Protein AF-A0A7X7CDC8-F1 (afdb_monomer_lite)

Structure (mmCIF, N/CA/C/O backbone):
data_AF-A0A7X7CDC8-F1
#
_entry.id   AF-A0A7X7CDC8-F1
#
loop_
_atom_site.group_PDB
_atom_site.id
_atom_site.type_symbol
_atom_site.label_atom_id
_atom_site.label_alt_id
_atom_site.label_comp_id
_atom_site.label_asym_id
_atom_site.label_entity_id
_atom_site.label_seq_id
_atom_site.pdbx_PDB_ins_code
_atom_site.Cartn_x
_atom_site.Cartn_y
_atom_site.Cartn_z
_atom_site.occupancy
_atom_site.B_iso_or_equiv
_atom_site.auth_seq_id
_atom_site.auth_comp_id
_atom_site.auth_asym_id
_atom_site.auth_atom_id
_atom_site.pdbx_PDB_model_num
ATOM 1 N N . MET A 1 1 ? -14.178 11.212 4.604 1.00 68.94 1 MET A N 1
ATOM 2 C CA . MET A 1 1 ? -12.893 10.555 4.307 1.00 68.94 1 MET A CA 1
ATOM 3 C C . MET A 1 1 ? -13.185 9.363 3.418 1.00 68.94 1 MET A C 1
ATOM 5 O O . MET A 1 1 ? -13.906 8.480 3.881 1.00 68.94 1 MET A O 1
ATOM 9 N N . PRO A 1 2 ? -12.776 9.390 2.142 1.00 93.56 2 PRO A N 1
ATOM 10 C CA . PRO A 1 2 ? -12.915 8.236 1.264 1.00 93.56 2 PRO A CA 1
ATOM 11 C C . PRO A 1 2 ? -12.090 7.050 1.779 1.00 93.56 2 PRO A C 1
ATOM 13 O O . PRO 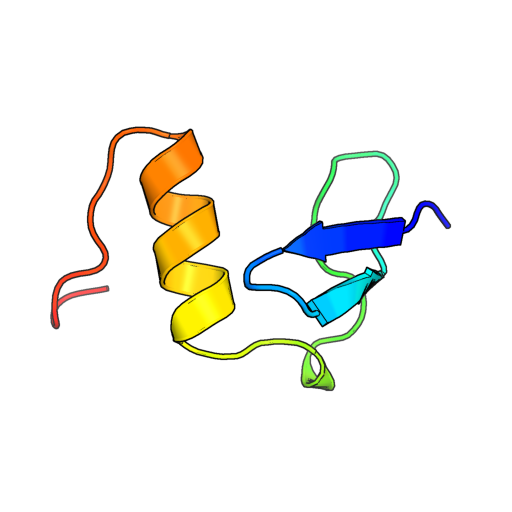A 1 2 ? -11.095 7.217 2.488 1.00 93.56 2 PRO A O 1
ATOM 16 N N . THR A 1 3 ? -12.519 5.847 1.417 1.00 95.38 3 THR A N 1
ATOM 17 C CA . THR A 1 3 ? -11.746 4.620 1.606 1.00 95.38 3 THR A CA 1
ATOM 18 C C . THR A 1 3 ? -11.477 3.970 0.257 1.00 95.38 3 THR A C 1
ATOM 20 O O . THR A 1 3 ? -12.251 4.140 -0.687 1.00 95.38 3 THR A O 1
ATOM 23 N N . ALA A 1 4 ? -10.381 3.222 0.168 1.00 94.69 4 ALA A N 1
ATOM 24 C CA . ALA A 1 4 ? -10.044 2.412 -0.997 1.00 94.69 4 ALA A CA 1
ATOM 25 C C . ALA A 1 4 ? -9.629 1.008 -0.562 1.00 94.69 4 ALA A C 1
ATOM 27 O O . ALA A 1 4 ? -9.173 0.812 0.564 1.00 94.69 4 ALA A O 1
ATOM 28 N N . THR A 1 5 ? -9.777 0.036 -1.459 1.00 96.44 5 THR A N 1
ATOM 29 C CA . THR A 1 5 ? -9.213 -1.302 -1.275 1.00 96.44 5 THR A CA 1
ATOM 30 C C . THR A 1 5 ? -7.889 -1.385 -2.022 1.00 96.44 5 THR A C 1
ATOM 32 O O . THR A 1 5 ? -7.871 -1.264 -3.245 1.00 96.44 5 THR A O 1
ATOM 35 N N . ILE A 1 6 ? -6.795 -1.587 -1.291 1.00 96.00 6 ILE A N 1
ATOM 36 C CA . ILE A 1 6 ? 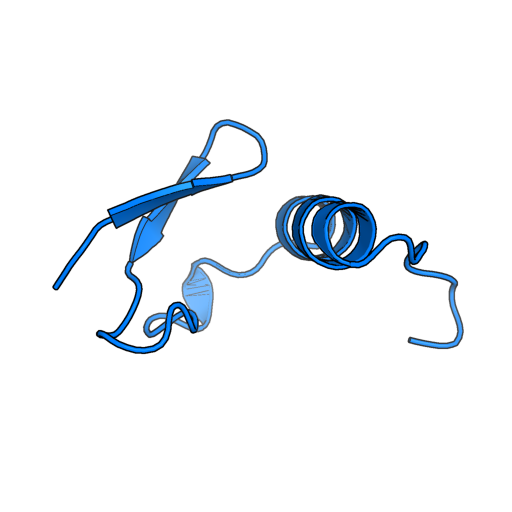-5.431 -1.709 -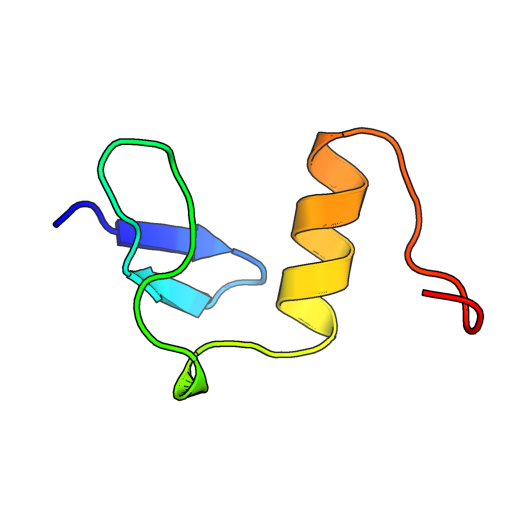1.823 1.00 96.00 6 ILE A CA 1
ATOM 37 C C . ILE A 1 6 ? -4.804 -2.945 -1.184 1.00 96.00 6 ILE A C 1
ATOM 39 O O . ILE A 1 6 ? -4.945 -3.141 0.023 1.00 96.00 6 ILE A O 1
ATOM 43 N N . ALA A 1 7 ? -4.191 -3.819 -1.987 1.00 95.38 7 ALA A N 1
ATOM 44 C CA . ALA A 1 7 ? -3.658 -5.106 -1.522 1.00 95.38 7 ALA A CA 1
ATOM 45 C C . ALA A 1 7 ? -4.684 -5.933 -0.700 1.00 95.38 7 ALA A C 1
ATOM 47 O O . ALA A 1 7 ? -4.355 -6.562 0.302 1.00 95.38 7 ALA A O 1
ATOM 48 N N . GLY A 1 8 ? -5.971 -5.877 -1.075 1.00 95.31 8 GLY A N 1
ATOM 49 C CA . GLY A 1 8 ? -7.066 -6.555 -0.360 1.00 95.31 8 GLY A CA 1
ATOM 50 C C . GLY A 1 8 ? -7.458 -5.940 0.993 1.00 95.31 8 GLY A C 1
ATOM 51 O O . GLY A 1 8 ? -8.392 -6.428 1.630 1.00 95.31 8 GLY A O 1
ATOM 52 N N . THR A 1 9 ? -6.807 -4.854 1.415 1.00 95.88 9 THR A N 1
ATOM 53 C CA . THR A 1 9 ? -7.060 -4.152 2.680 1.00 95.88 9 THR A CA 1
ATOM 54 C C . THR A 1 9 ? -7.808 -2.847 2.431 1.00 95.88 9 THR A C 1
ATOM 56 O O . THR A 1 9 ? -7.546 -2.140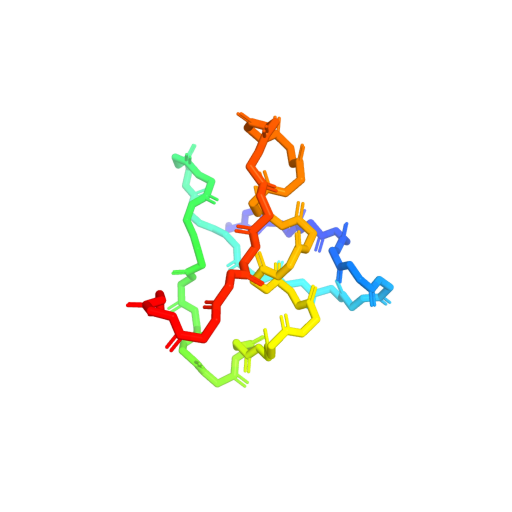 1.461 1.00 95.88 9 THR A O 1
ATOM 59 N N . THR A 1 10 ? -8.765 -2.512 3.301 1.00 97.12 10 THR A N 1
ATOM 60 C CA . THR A 1 10 ? -9.447 -1.210 3.245 1.00 97.12 10 THR A CA 1
ATOM 61 C C . THR A 1 10 ? -8.622 -0.162 3.981 1.00 97.12 10 THR A C 1
ATOM 63 O O . THR A 1 10 ? -8.348 -0.334 5.167 1.00 97.12 10 THR A O 1
ATOM 66 N N . VAL A 1 11 ? -8.271 0.925 3.294 1.00 96.88 11 VAL A N 1
ATOM 67 C CA . VAL A 1 11 ? -7.457 2.025 3.831 1.00 96.88 11 VAL A CA 1
ATOM 68 C C . VAL A 1 11 ? -8.187 3.364 3.767 1.00 96.88 11 VAL A C 1
ATOM 70 O O . VAL A 1 11 ? -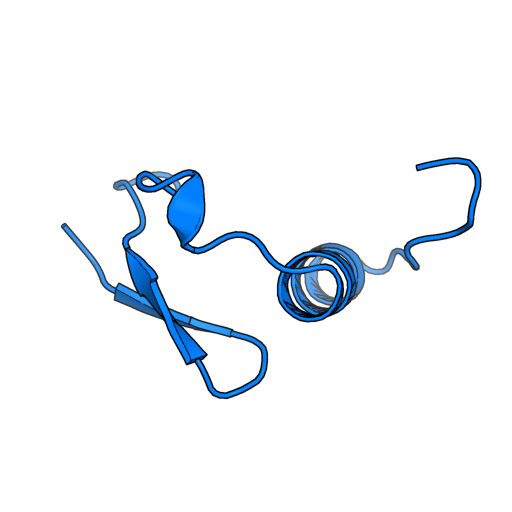9.076 3.560 2.932 1.00 96.88 11 VAL A O 1
ATOM 73 N N . ASN A 1 12 ? -7.815 4.288 4.649 1.00 97.62 12 ASN A N 1
ATOM 74 C CA . ASN A 1 12 ? -8.344 5.644 4.723 1.00 97.62 12 ASN A CA 1
ATOM 75 C C . ASN A 1 12 ? -7.492 6.595 3.887 1.00 97.62 12 ASN A C 1
ATOM 77 O O . ASN A 1 12 ? -6.277 6.678 4.076 1.00 97.62 12 ASN A O 1
ATOM 81 N N . LEU A 1 13 ? -8.151 7.331 2.992 1.00 95.38 13 LEU A N 1
ATOM 82 C CA . LEU A 1 13 ? -7.507 8.310 2.128 1.00 95.38 13 LEU A CA 1
ATOM 83 C C . LEU A 1 13 ? -8.040 9.720 2.397 1.00 95.38 13 LEU A C 1
ATOM 85 O O . LEU A 1 13 ? -9.183 9.908 2.834 1.00 95.38 13 LEU A O 1
ATOM 89 N N . ASN A 1 14 ? -7.216 10.720 2.097 1.00 94.31 14 ASN A N 1
ATOM 90 C CA . ASN A 1 14 ? -7.664 12.101 1.970 1.00 94.31 14 ASN A CA 1
ATOM 91 C C . ASN A 1 14 ? -8.304 12.338 0.584 1.00 94.31 14 ASN A C 1
ATOM 93 O O . ASN A 1 14 ? -8.446 11.421 -0.225 1.00 94.31 14 ASN A O 1
ATOM 97 N N . GLU A 1 15 ? -8.716 13.574 0.305 1.00 94.75 15 GLU A N 1
ATOM 98 C CA . GLU A 1 15 ? -9.349 13.943 -0.974 1.00 94.75 15 GLU A CA 1
ATOM 99 C C . GLU A 1 15 ? -8.387 13.892 -2.174 1.00 94.75 15 GLU A C 1
ATOM 101 O O . GLU A 1 15 ? -8.832 13.811 -3.315 1.00 94.75 15 GLU A O 1
ATOM 106 N N . GLU A 1 16 ? -7.079 13.896 -1.918 1.00 91.06 16 GLU A N 1
ATOM 107 C CA . GLU A 1 16 ? -6.022 13.800 -2.928 1.00 91.06 16 GLU A CA 1
ATOM 108 C C . GLU A 1 16 ? -5.580 12.346 -3.182 1.00 91.06 16 GLU A C 1
ATOM 110 O O . GLU A 1 16 ? -4.811 12.090 -4.106 1.00 91.06 16 GLU A O 1
ATOM 115 N N . GLY A 1 17 ? -6.071 11.386 -2.389 1.00 89.38 17 GLY A N 1
ATOM 116 C CA . GLY A 1 17 ? -5.741 9.965 -2.513 1.00 89.38 17 GLY A CA 1
ATOM 117 C C . GLY A 1 17 ? -4.536 9.493 -1.691 1.00 89.38 17 GLY A C 1
ATOM 118 O O . GLY A 1 17 ? -4.072 8.376 -1.905 1.00 89.38 17 GLY A O 1
ATOM 119 N N . PHE A 1 18 ? -4.037 10.290 -0.742 1.00 92.88 18 PHE A N 1
ATOM 120 C CA . PHE A 1 18 ? -2.962 9.883 0.173 1.00 92.88 18 PHE A CA 1
ATOM 121 C C . PHE A 1 18 ? -3.509 9.203 1.427 1.00 92.88 18 PHE A C 1
ATOM 123 O O . PHE A 1 18 ? -4.550 9.606 1.948 1.00 92.88 18 PHE A O 1
ATOM 130 N N . LEU A 1 19 ? -2.770 8.217 1.945 1.00 95.50 19 LEU A N 1
ATOM 131 C CA . LEU A 1 19 ? -3.062 7.584 3.233 1.00 95.50 19 LEU A CA 1
ATOM 132 C C . LEU A 1 19 ? -3.071 8.616 4.361 1.00 95.50 19 LEU A C 1
ATOM 134 O O . LEU A 1 19 ? -2.136 9.404 4.499 1.00 95.50 19 LEU A O 1
ATOM 138 N N . THR A 1 20 ? -4.113 8.582 5.190 1.00 96.12 20 THR A N 1
ATOM 139 C CA . THR A 1 20 ? -4.230 9.473 6.357 1.00 96.12 20 THR A CA 1
ATOM 140 C C . THR A 1 20 ? -3.815 8.809 7.662 1.00 96.12 20 THR A C 1
ATOM 142 O O . THR A 1 20 ? -3.494 9.510 8.616 1.00 96.12 20 THR A O 1
ATOM 145 N N . GLU A 1 21 ? -3.805 7.475 7.709 1.00 96.12 21 GLU A N 1
ATOM 146 C CA . GLU A 1 21 ? -3.461 6.690 8.896 1.00 96.12 21 GLU A CA 1
ATOM 147 C C . GLU A 1 21 ? -2.139 5.938 8.668 1.00 96.12 21 GLU A C 1
ATOM 149 O O . GLU A 1 21 ? -2.119 4.933 7.954 1.00 96.12 21 GLU A O 1
ATOM 154 N N . PRO A 1 22 ? -1.019 6.367 9.284 1.00 95.25 22 PRO A N 1
ATOM 155 C CA . PRO A 1 22 ? 0.285 5.726 9.087 1.00 95.25 22 PRO A CA 1
ATOM 156 C C . PRO A 1 22 ? 0.316 4.247 9.490 1.00 95.25 22 PRO A C 1
ATOM 158 O O . PRO A 1 22 ? 1.099 3.472 8.955 1.00 95.25 22 PRO A O 1
ATOM 161 N N . THR A 1 23 ? -0.552 3.839 10.419 1.00 97.06 23 THR A N 1
ATOM 162 C CA . THR A 1 23 ? -0.680 2.447 10.879 1.00 97.06 23 THR A CA 1
ATOM 163 C C . THR A 1 23 ? -1.297 1.515 9.838 1.00 97.06 23 THR A C 1
ATOM 165 O O . THR A 1 23 ? -1.233 0.302 10.013 1.00 97.06 23 THR A O 1
ATOM 168 N N . GLN A 1 24 ? -1.895 2.058 8.773 1.00 96.50 24 GLN A N 1
ATOM 169 C CA . GLN A 1 24 ? -2.423 1.277 7.655 1.00 96.50 24 GLN A CA 1
ATOM 170 C C . GLN A 1 24 ? -1.365 0.965 6.595 1.00 96.50 24 GLN A C 1
ATOM 172 O O . GLN A 1 24 ? -1.666 0.220 5.671 1.00 96.50 24 GLN A O 1
ATOM 177 N N . TRP A 1 25 ? -0.154 1.522 6.695 1.00 96.38 25 TRP A N 1
ATOM 178 C CA . TRP A 1 25 ? 0.918 1.224 5.752 1.00 96.38 25 TRP A CA 1
ATOM 179 C C . TRP A 1 25 ? 1.449 -0.204 5.926 1.00 96.38 25 TRP A C 1
ATOM 181 O O . TRP A 1 25 ? 1.771 -0.620 7.040 1.00 96.38 25 TRP A O 1
ATOM 191 N N . THR A 1 26 ? 1.592 -0.919 4.809 1.00 96.44 26 THR A N 1
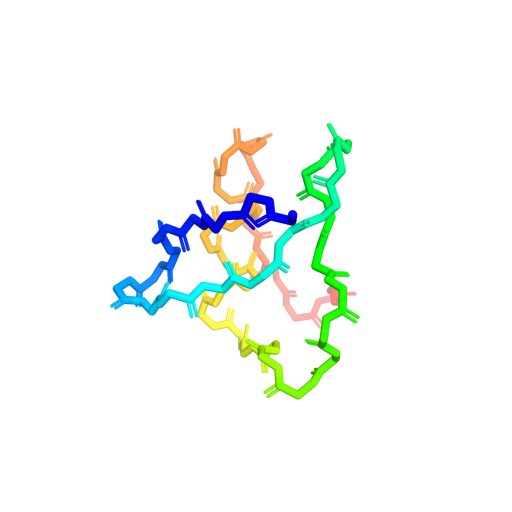ATOM 192 C CA . THR A 1 26 ? 2.341 -2.178 4.704 1.00 96.44 26 THR A CA 1
ATOM 193 C C . THR A 1 26 ? 3.144 -2.187 3.404 1.00 96.44 26 THR A C 1
ATOM 195 O O . THR A 1 26 ? 2.813 -1.456 2.464 1.00 96.44 26 THR A O 1
ATOM 198 N N . ASP A 1 27 ? 4.174 -3.028 3.326 1.00 95.94 27 ASP A N 1
ATOM 199 C CA . ASP A 1 27 ? 5.016 -3.136 2.128 1.00 95.94 27 ASP A CA 1
ATOM 200 C C . ASP A 1 27 ? 4.202 -3.593 0.902 1.00 95.94 27 ASP A C 1
ATOM 202 O O . ASP A 1 27 ? 4.443 -3.138 -0.215 1.00 95.94 27 ASP A O 1
ATOM 206 N N . GLU A 1 28 ? 3.164 -4.415 1.095 1.00 96.94 28 GLU A N 1
ATOM 207 C CA . GLU A 1 28 ? 2.247 -4.823 0.023 1.00 96.94 28 GLU A CA 1
ATOM 208 C C . GLU A 1 28 ? 1.410 -3.654 -0.509 1.00 96.94 28 GLU A C 1
ATOM 210 O O . GLU A 1 28 ? 1.182 -3.553 -1.716 1.00 96.94 28 GLU A O 1
ATOM 215 N N . ILE A 1 29 ? 0.965 -2.753 0.373 1.00 96.44 29 ILE A N 1
ATOM 216 C CA . ILE A 1 29 ? 0.260 -1.531 -0.035 1.00 96.44 29 ILE A CA 1
ATOM 217 C C . ILE A 1 29 ? 1.202 -0.630 -0.834 1.00 96.44 29 ILE A C 1
ATOM 219 O O . ILE A 1 29 ? 0.797 -0.094 -1.867 1.00 96.44 29 ILE A O 1
ATOM 223 N N . GLY A 1 30 ? 2.456 -0.497 -0.398 1.00 95.62 30 GLY A N 1
ATOM 224 C CA . GLY A 1 30 ? 3.471 0.250 -1.136 1.00 95.62 30 GLY A CA 1
ATOM 225 C C . GLY A 1 30 ? 3.756 -0.323 -2.520 1.00 95.62 30 GLY A C 1
ATOM 226 O O . GLY A 1 30 ? 3.783 0.429 -3.497 1.00 95.62 30 GLY A O 1
ATOM 227 N N . ALA A 1 31 ? 3.875 -1.646 -2.629 1.00 97.00 31 ALA A N 1
ATOM 228 C CA . ALA A 1 31 ? 4.080 -2.326 -3.902 1.00 97.00 31 ALA A CA 1
ATOM 229 C C . ALA A 1 31 ? 2.906 -2.118 -4.880 1.00 97.00 31 ALA A C 1
ATOM 231 O O . ALA A 1 31 ? 3.138 -1.811 -6.051 1.00 97.00 31 ALA A O 1
ATOM 232 N N . GLU A 1 32 ? 1.655 -2.220 -4.413 1.00 96.50 32 GLU A N 1
ATOM 233 C CA . GLU A 1 32 ? 0.465 -1.954 -5.242 1.00 96.50 32 GLU A CA 1
ATOM 234 C C . GLU A 1 32 ? 0.399 -0.493 -5.709 1.00 96.50 32 GLU A C 1
ATOM 236 O O . GLU A 1 32 ? 0.167 -0.217 -6.889 1.00 96.50 32 GLU A O 1
ATOM 241 N N . LEU A 1 33 ? 0.667 0.457 -4.808 1.00 94.75 33 LEU A N 1
ATOM 242 C CA . LEU A 1 33 ? 0.689 1.883 -5.143 1.00 94.75 33 LEU A CA 1
ATOM 243 C C . LEU A 1 33 ? 1.778 2.222 -6.169 1.00 94.75 33 LEU A C 1
ATOM 245 O O . LEU A 1 33 ? 1.513 2.969 -7.113 1.00 94.75 33 LEU A O 1
ATOM 249 N N . ALA A 1 34 ? 2.981 1.657 -6.023 1.00 96.38 34 ALA A N 1
ATOM 250 C CA . ALA A 1 34 ? 4.042 1.790 -7.019 1.00 96.38 34 ALA A CA 1
ATOM 251 C C . ALA A 1 34 ? 3.603 1.209 -8.377 1.00 96.38 34 ALA A C 1
ATOM 253 O O . ALA A 1 34 ? 3.794 1.848 -9.417 1.00 96.38 34 ALA A O 1
ATOM 254 N N . GLY A 1 35 ? 2.925 0.056 -8.366 1.00 96.50 35 GLY A N 1
ATOM 255 C CA . GLY A 1 35 ? 2.370 -0.572 -9.564 1.00 96.50 35 GLY A CA 1
ATOM 256 C C . GLY A 1 35 ? 1.391 0.327 -10.327 1.00 96.50 35 GLY A C 1
ATOM 257 O O . GLY A 1 35 ? 1.450 0.386 -11.558 1.00 96.50 35 GLY A O 1
ATOM 258 N N . TYR A 1 36 ? 0.552 1.101 -9.631 1.00 93.38 36 TYR A N 1
ATOM 259 C CA . TYR A 1 36 ? -0.390 2.038 -10.265 1.00 93.38 36 TYR A CA 1
ATOM 260 C C . TYR A 1 36 ? 0.281 3.159 -11.062 1.00 93.38 36 TYR A C 1
ATOM 262 O O . TYR A 1 36 ? -0.308 3.661 -12.022 1.00 93.38 36 TYR A O 1
ATOM 270 N N . ILE A 1 37 ? 1.510 3.530 -10.706 1.00 95.12 37 ILE A N 1
ATOM 271 C CA . ILE A 1 37 ? 2.311 4.516 -11.446 1.00 95.12 37 ILE A CA 1
ATOM 272 C C . ILE A 1 37 ? 3.350 3.863 -12.370 1.00 95.12 37 ILE A C 1
ATOM 274 O O . ILE A 1 37 ? 4.200 4.554 -12.929 1.00 95.12 37 ILE A O 1
ATOM 278 N N . GLY A 1 38 ? 3.273 2.541 -12.567 1.00 97.31 38 GLY A N 1
ATOM 279 C CA . GLY A 1 38 ? 4.167 1.790 -13.449 1.00 97.31 38 GLY A CA 1
ATOM 280 C C . GLY A 1 38 ? 5.577 1.588 -12.888 1.00 97.31 38 GLY A C 1
ATOM 281 O O . GLY A 1 38 ? 6.507 1.363 -13.664 1.00 97.31 38 GLY A O 1
ATOM 282 N N . LEU A 1 39 ? 5.745 1.683 -11.567 1.00 97.31 39 LEU A N 1
ATOM 283 C CA . LEU A 1 39 ? 7.008 1.457 -10.868 1.00 97.31 39 LEU A CA 1
ATOM 284 C C . LEU A 1 39 ? 6.966 0.161 -10.053 1.00 97.31 39 LEU A C 1
ATOM 286 O O . LEU A 1 39 ? 5.907 -0.335 -9.681 1.00 97.31 39 LEU A O 1
ATOM 290 N N . ALA A 1 40 ? 8.147 -0.374 -9.756 1.00 96.31 40 ALA A N 1
ATOM 291 C CA . ALA A 1 40 ? 8.323 -1.458 -8.799 1.00 96.31 40 ALA A CA 1
ATOM 292 C C . ALA A 1 40 ? 9.041 -0.915 -7.558 1.00 96.31 40 ALA A C 1
ATOM 294 O O . ALA A 1 40 ? 10.035 -0.202 -7.702 1.00 96.31 40 ALA A O 1
ATOM 295 N N . MET A 1 41 ? 8.570 -1.275 -6.359 1.00 95.50 41 MET A N 1
ATOM 296 C CA . MET A 1 41 ? 9.337 -1.053 -5.128 1.00 95.50 41 MET A CA 1
ATOM 297 C C . MET A 1 41 ? 10.550 -1.986 -5.123 1.00 95.50 41 MET A C 1
ATOM 299 O O . MET A 1 41 ? 10.414 -3.199 -4.980 1.00 95.50 41 MET A O 1
ATOM 303 N N . THR A 1 42 ? 11.730 -1.410 -5.325 1.00 94.81 42 THR A N 1
ATOM 304 C CA . THR A 1 42 ? 13.023 -2.081 -5.130 1.00 94.81 42 THR A CA 1
ATOM 305 C C . THR A 1 42 ? 13.558 -1.783 -3.732 1.00 94.81 42 THR A C 1
ATOM 307 O O . THR A 1 42 ? 13.107 -0.833 -3.104 1.00 94.81 42 THR A O 1
ATOM 310 N N . ASP A 1 43 ? 14.586 -2.510 -3.297 1.00 94.00 43 ASP A N 1
ATOM 311 C CA . ASP A 1 43 ? 15.250 -2.306 -1.997 1.00 94.00 43 ASP A CA 1
ATOM 312 C C . ASP A 1 43 ? 15.821 -0.885 -1.773 1.00 94.00 43 ASP A C 1
ATOM 314 O O . ASP A 1 43 ? 16.172 -0.535 -0.650 1.00 94.00 43 ASP A O 1
ATOM 318 N N . GLU A 1 44 ? 15.972 -0.074 -2.829 1.00 95.00 44 GLU A N 1
ATOM 319 C CA . GLU A 1 44 ? 16.436 1.319 -2.723 1.00 95.00 44 GLU A CA 1
ATOM 320 C C . GLU A 1 44 ? 15.337 2.305 -2.282 1.00 95.00 44 GLU A C 1
ATOM 322 O O . GLU A 1 44 ? 15.670 3.422 -1.881 1.00 95.00 44 GLU A O 1
ATOM 327 N N . HIS A 1 45 ? 14.060 1.921 -2.392 1.00 92.50 45 HIS A N 1
ATOM 328 C CA . HIS A 1 45 ? 12.894 2.741 -2.037 1.00 92.50 45 HIS A CA 1
ATOM 329 C C . HIS A 1 45 ? 12.507 2.556 -0.567 1.00 92.50 45 HIS A C 1
ATOM 331 O O . HIS A 1 45 ? 12.180 3.582 0.072 1.00 92.50 45 HIS A O 1
#

Secondary structure (DSSP, 8-state):
--EEEETTEEEEB-TTS-BS-GGG--HHHHHHHHHHTT----TT-

Foldseek 3Di:
DDWDQALNDIFDADPVGDGPDPVPDDVSSVQRVCVVVVHGDDPVD

Radius of gyration: 10.63 Å; chains: 1; bounding box: 29×20×24 Å

Sequence (45 aa):
MPTATIAGTTVNLNEEGFLTEPTQWTDEIGAELAGYIGLAMTDEH

pLDDT: mean 94.84, std 4.23, range [68.94, 97.62]